Protein AF-A0A4V2PJ05-F1 (afdb_monomer_lite)

Sequence (169 aa):
MRHWVRRIGAGLSSTSIVAVLSLAIPPAAVAMTPGVDACAAKSQESVVLNYRRGAVVMPLRCGSATWGFRHVVARLRWNERFDASIALTFSRGQEFHNGSTYALFDADCRERFRVKVNPRAFRGVEFRPQGIVTAYETNWPNSVGWTGNLADAGYRSDCKLFDRIRLQA

Foldseek 3Di:
DDDDDDDDDDDDDDDDDDDDPPPPDPPPPDFDDPPPLCCVVHDQQAFSDWADQPVAIFTQGSHDCQFGDVVAVVVVNDDPVQVVLVNCQRHPFDADDVNQKTFDADPQRHTFKIWGAQCDDDDDRHSPRGRTGYMDTPPDPCPDDPPPVPVPVVSNVVSVVVVVVVVVD

Radius of gyration: 26.81 Å; chains: 1; bounding box: 53×103×46 Å

pLDDT: mean 70.57, std 20.3, range [34.06, 94.69]

Structure (mmCIF, N/CA/C/O backbone):
data_AF-A0A4V2PJ05-F1
#
_entry.id   AF-A0A4V2PJ05-F1
#
loop_
_atom_site.group_PDB
_atom_site.id
_atom_site.type_symbol
_atom_site.label_atom_id
_atom_site.label_alt_id
_atom_site.label_comp_id
_atom_site.label_asym_id
_atom_site.label_entity_id
_atom_site.label_seq_id
_atom_site.pdbx_PDB_ins_code
_atom_site.Cartn_x
_atom_site.Cartn_y
_atom_site.Cartn_z
_atom_site.occupancy
_atom_site.B_iso_or_equiv
_atom_site.auth_seq_id
_atom_site.auth_comp_id
_atom_site.auth_asym_id
_atom_site.auth_atom_id
_atom_site.pdbx_PDB_model_num
ATOM 1 N N . MET A 1 1 ? 34.062 -86.406 25.430 1.00 39.97 1 MET A N 1
ATOM 2 C CA . MET A 1 1 ? 34.128 -85.108 26.137 1.00 39.97 1 MET A CA 1
ATOM 3 C C . MET A 1 1 ? 33.373 -84.073 25.317 1.00 39.97 1 MET A C 1
ATOM 5 O O . MET A 1 1 ? 33.463 -84.094 24.099 1.00 39.97 1 MET A O 1
ATOM 9 N N . ARG A 1 2 ? 32.524 -83.293 25.994 1.00 54.69 2 ARG A N 1
ATOM 10 C CA . ARG A 1 2 ? 31.542 -82.337 25.451 1.00 54.69 2 ARG A CA 1
ATOM 11 C C . ARG A 1 2 ? 32.257 -81.156 24.801 1.00 54.69 2 ARG A C 1
ATOM 13 O O . ARG A 1 2 ? 33.134 -80.651 25.469 1.00 54.69 2 ARG A O 1
ATOM 20 N N . HIS A 1 3 ? 31.796 -80.661 23.650 1.00 42.19 3 HIS A N 1
ATOM 21 C CA . HIS A 1 3 ? 31.681 -79.219 23.366 1.00 42.19 3 HIS A CA 1
ATOM 22 C C . HIS A 1 3 ? 30.657 -79.010 22.235 1.00 42.19 3 HIS A C 1
ATOM 24 O O . HIS A 1 3 ? 30.948 -79.229 21.065 1.00 42.19 3 HIS A O 1
ATOM 30 N N . TRP A 1 4 ? 29.431 -78.620 22.596 1.00 50.75 4 TRP A N 1
ATOM 31 C CA . TRP A 1 4 ? 28.413 -78.143 21.654 1.00 50.75 4 TRP A CA 1
ATOM 32 C C . TRP A 1 4 ? 28.440 -76.612 21.653 1.00 50.75 4 TRP A C 1
ATOM 34 O O . TRP A 1 4 ? 28.225 -75.980 22.687 1.00 50.75 4 TRP A O 1
ATOM 44 N N . VAL A 1 5 ? 28.724 -76.025 20.492 1.00 59.09 5 VAL A N 1
ATOM 45 C CA . VAL A 1 5 ? 28.733 -74.579 20.247 1.00 59.09 5 VAL A CA 1
ATOM 46 C C . VAL A 1 5 ? 27.295 -74.119 19.990 1.00 59.09 5 VAL A C 1
ATOM 48 O O . VAL A 1 5 ? 26.706 -74.468 18.970 1.00 59.09 5 VAL A O 1
ATOM 51 N N . ARG A 1 6 ? 26.714 -73.322 20.895 1.00 55.91 6 ARG A N 1
ATOM 52 C CA . ARG A 1 6 ? 25.469 -72.580 20.632 1.00 55.91 6 ARG A CA 1
ATOM 53 C C . ARG A 1 6 ? 25.822 -71.221 20.025 1.00 55.91 6 ARG A C 1
ATOM 55 O O . ARG A 1 6 ? 26.347 -70.357 20.719 1.00 55.91 6 ARG A O 1
ATOM 62 N N . ARG A 1 7 ? 25.528 -71.031 18.734 1.00 58.59 7 ARG A N 1
ATOM 63 C CA . ARG A 1 7 ? 25.514 -69.710 18.084 1.00 58.59 7 ARG A CA 1
ATOM 64 C C . ARG A 1 7 ? 24.159 -69.048 18.339 1.00 58.59 7 ARG A C 1
ATOM 66 O O . ARG A 1 7 ? 23.127 -69.620 18.005 1.00 58.59 7 ARG A O 1
ATOM 73 N N . ILE A 1 8 ? 24.179 -67.856 18.928 1.00 56.53 8 ILE A N 1
ATOM 74 C CA . ILE A 1 8 ? 23.022 -66.968 19.075 1.00 56.53 8 ILE A CA 1
ATOM 75 C C . ILE A 1 8 ? 22.981 -66.090 17.820 1.00 56.53 8 ILE A C 1
ATOM 77 O O . ILE A 1 8 ? 23.898 -65.306 17.589 1.00 56.53 8 ILE A O 1
ATOM 81 N N . GLY A 1 9 ? 21.956 -66.259 16.983 1.00 44.88 9 GLY A N 1
ATOM 82 C CA . GLY A 1 9 ? 21.673 -65.365 15.861 1.00 44.88 9 GLY A CA 1
ATOM 83 C C . GLY A 1 9 ? 20.821 -64.193 16.339 1.00 44.88 9 GLY A C 1
ATOM 84 O O . GLY A 1 9 ? 19.688 -64.396 16.768 1.00 44.88 9 GLY A O 1
ATOM 85 N N . ALA A 1 10 ? 21.369 -62.980 16.285 1.00 54.16 10 ALA A N 1
ATOM 86 C CA . ALA A 1 10 ? 20.626 -61.746 16.507 1.00 54.16 10 ALA A CA 1
ATOM 87 C C . ALA A 1 10 ? 19.840 -61.393 15.233 1.00 54.16 10 ALA A C 1
ATOM 89 O O . ALA A 1 10 ? 20.430 -61.150 14.181 1.00 54.16 10 ALA A O 1
ATOM 90 N N . GLY A 1 11 ? 18.508 -61.396 15.325 1.00 44.62 11 GLY A N 1
ATOM 91 C CA . GLY A 1 11 ? 17.619 -60.911 14.272 1.00 44.62 11 GLY A CA 1
ATOM 92 C C . GLY A 1 11 ? 17.624 -59.384 14.233 1.00 44.62 11 GLY A C 1
ATOM 93 O O . GLY A 1 11 ? 17.205 -58.734 15.187 1.00 44.62 11 GLY A O 1
ATOM 94 N N . LEU A 1 12 ? 18.111 -58.817 13.130 1.00 51.34 12 LEU A N 1
ATOM 95 C CA . LEU A 1 12 ? 17.967 -57.402 12.800 1.00 51.34 12 LEU A CA 1
ATOM 96 C C . LEU A 1 12 ? 16.538 -57.158 12.298 1.00 51.34 12 LEU A C 1
ATOM 98 O O . LEU A 1 12 ? 16.211 -57.471 11.156 1.00 51.34 12 LEU A O 1
ATOM 102 N N . SER A 1 13 ? 15.686 -56.608 13.160 1.00 52.47 13 SER A N 1
ATOM 103 C CA . SER A 1 13 ? 14.370 -56.097 12.772 1.00 52.47 13 SER A CA 1
ATOM 104 C C . SER A 1 13 ? 14.531 -54.737 12.092 1.00 52.47 13 SER A C 1
ATOM 106 O O . SER A 1 13 ? 14.794 -53.732 12.750 1.00 52.47 13 SER A O 1
ATOM 108 N N . SER A 1 14 ? 14.383 -54.703 10.768 1.00 48.72 14 SER A N 1
ATOM 109 C CA . SER A 1 14 ? 14.298 -53.472 9.979 1.00 48.72 14 SER A CA 1
ATOM 110 C C . SER A 1 14 ? 12.949 -52.787 10.211 1.00 48.72 14 SER A C 1
ATOM 112 O O . SER A 1 14 ? 11.933 -53.193 9.654 1.00 48.72 14 SER A O 1
ATOM 114 N N . THR A 1 15 ? 12.921 -51.736 11.028 1.00 55.88 15 THR A N 1
ATOM 115 C CA . THR A 1 15 ? 11.772 -50.830 11.130 1.00 55.88 15 THR A CA 1
ATOM 116 C C . THR A 1 15 ? 11.807 -49.82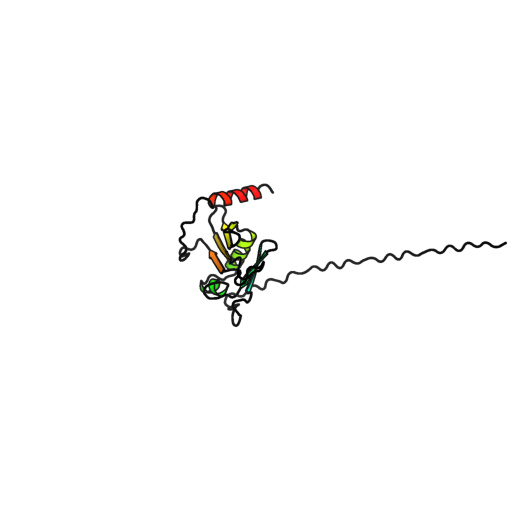7 9.978 1.00 55.88 15 THR A C 1
ATOM 118 O O . THR A 1 15 ? 12.610 -48.897 9.952 1.00 55.88 15 THR A O 1
ATOM 121 N N . SER A 1 16 ? 10.930 -50.023 8.994 1.00 50.84 16 SER A N 1
ATOM 122 C CA . SER A 1 16 ? 10.678 -49.053 7.927 1.00 50.84 16 SER A CA 1
ATOM 123 C C . SER A 1 16 ? 10.038 -47.790 8.511 1.00 50.84 16 SER A C 1
ATOM 125 O O . SER A 1 16 ? 8.922 -47.828 9.026 1.00 50.84 16 SER A O 1
ATOM 127 N N . ILE A 1 17 ? 10.743 -46.663 8.431 1.00 56.84 17 ILE A N 1
ATOM 128 C CA . ILE A 1 17 ? 10.208 -45.346 8.786 1.00 56.84 17 ILE A CA 1
ATOM 129 C C . ILE A 1 17 ? 9.346 -44.870 7.612 1.00 56.84 17 ILE A C 1
ATOM 131 O O . ILE A 1 17 ? 9.862 -44.527 6.550 1.00 56.84 17 ILE A O 1
ATOM 135 N N . VAL A 1 18 ? 8.025 -44.864 7.793 1.00 58.03 18 VAL A N 1
ATOM 136 C CA . VAL A 1 18 ? 7.083 -44.252 6.847 1.00 58.03 18 VAL A CA 1
ATOM 137 C C . VAL A 1 18 ? 7.107 -42.741 7.077 1.00 58.03 18 VAL A C 1
ATOM 139 O O . VAL A 1 18 ? 6.584 -42.246 8.073 1.00 58.03 18 VAL A O 1
ATOM 142 N N . ALA A 1 19 ? 7.742 -41.997 6.172 1.00 53.41 19 ALA A N 1
ATOM 143 C CA . ALA A 1 19 ? 7.696 -40.540 6.176 1.00 53.41 19 ALA A CA 1
ATOM 144 C C . ALA A 1 19 ? 6.315 -40.070 5.689 1.00 53.41 19 ALA A C 1
ATOM 146 O O . ALA A 1 19 ? 5.991 -40.175 4.506 1.00 53.41 19 ALA A O 1
ATOM 147 N N . VAL A 1 20 ? 5.489 -39.560 6.604 1.00 57.94 20 VAL A N 1
ATOM 148 C CA . VAL A 1 20 ? 4.211 -38.921 6.264 1.00 57.94 20 VAL A CA 1
ATOM 149 C C . VAL A 1 20 ? 4.510 -37.505 5.775 1.00 57.94 20 VAL A C 1
ATOM 151 O O . VAL A 1 20 ? 4.825 -36.611 6.559 1.00 57.94 20 VAL A O 1
ATOM 154 N N . LEU A 1 21 ? 4.459 -37.309 4.457 1.00 53.81 21 LEU A N 1
ATOM 155 C CA . LEU A 1 21 ? 4.629 -36.007 3.823 1.00 53.81 21 LEU A CA 1
ATOM 156 C C . LEU A 1 21 ? 3.328 -35.201 3.979 1.00 53.81 21 LEU A C 1
ATOM 158 O O . LEU A 1 21 ? 2.419 -35.287 3.155 1.00 53.81 21 LEU A O 1
ATOM 162 N N . SER A 1 22 ? 3.217 -34.435 5.062 1.00 51.94 22 SER A N 1
ATOM 163 C CA . SER A 1 22 ? 2.106 -33.503 5.271 1.00 51.94 22 SER A CA 1
ATOM 164 C C . SER A 1 22 ? 2.217 -32.331 4.292 1.00 51.94 22 SER A C 1
ATOM 166 O O . SER A 1 22 ? 2.954 -31.374 4.528 1.00 51.94 22 SER A O 1
ATOM 168 N N . LEU A 1 23 ? 1.482 -32.398 3.182 1.00 58.72 23 LEU A N 1
ATOM 169 C CA . LEU A 1 23 ? 1.265 -31.261 2.290 1.00 58.72 23 LEU A CA 1
ATOM 170 C C . LEU A 1 23 ? 0.423 -30.219 3.037 1.00 58.72 23 LEU A C 1
ATOM 172 O O . LEU A 1 23 ? -0.791 -30.363 3.177 1.00 58.72 23 LEU A O 1
ATOM 176 N N . ALA A 1 24 ? 1.074 -29.176 3.549 1.00 53.97 24 ALA A N 1
ATOM 177 C CA . ALA A 1 24 ? 0.393 -28.018 4.106 1.00 53.97 24 ALA A CA 1
ATOM 178 C C . ALA A 1 24 ? -0.333 -27.283 2.970 1.00 53.97 24 ALA A C 1
ATOM 180 O O . ALA A 1 24 ? 0.277 -26.523 2.218 1.00 53.97 24 ALA A O 1
ATOM 181 N N . ILE A 1 25 ? -1.633 -27.541 2.828 1.00 61.50 25 ILE A N 1
ATOM 182 C CA . ILE A 1 25 ? -2.515 -26.784 1.939 1.00 61.50 25 ILE A CA 1
ATOM 183 C C . ILE A 1 25 ? -2.545 -25.348 2.483 1.00 61.50 25 ILE A C 1
ATOM 185 O O . ILE A 1 25 ? -2.997 -25.149 3.616 1.00 61.50 25 ILE A O 1
ATOM 189 N N . PRO A 1 26 ? -2.036 -24.340 1.749 1.00 52.28 26 PRO A N 1
ATOM 190 C CA . PRO A 1 26 ? -2.159 -22.963 2.196 1.00 52.28 26 PRO A CA 1
ATOM 191 C C . PRO A 1 26 ? -3.652 -22.622 2.291 1.00 52.28 26 PRO A C 1
ATOM 193 O O . PRO A 1 26 ? -4.414 -23.004 1.399 1.00 52.28 26 PRO A O 1
ATOM 196 N N . PRO A 1 27 ? -4.100 -21.930 3.354 1.00 54.56 27 PRO A N 1
ATOM 197 C CA . PRO A 1 27 ? -5.492 -21.528 3.457 1.00 54.56 27 PRO A CA 1
ATOM 198 C C . PRO A 1 27 ? -5.860 -20.707 2.221 1.00 54.56 27 PRO A C 1
ATOM 200 O O . PRO A 1 27 ? -5.148 -19.766 1.857 1.00 54.56 27 PRO A O 1
ATOM 203 N N . ALA A 1 28 ? -6.952 -21.098 1.563 1.00 53.62 28 ALA A N 1
ATOM 204 C CA . ALA A 1 28 ? -7.496 -20.367 0.434 1.00 53.62 28 ALA A CA 1
ATOM 205 C C . ALA A 1 28 ? -7.728 -18.910 0.854 1.00 53.62 28 ALA A C 1
ATOM 207 O O . ALA A 1 28 ? -8.369 -18.639 1.873 1.00 53.62 28 ALA A O 1
ATOM 208 N N . ALA A 1 29 ? -7.179 -17.972 0.082 1.00 53.59 29 ALA A N 1
ATOM 209 C CA . ALA A 1 29 ? -7.478 -16.562 0.251 1.00 53.59 29 ALA A CA 1
ATOM 210 C C . ALA A 1 29 ? -8.971 -16.367 -0.035 1.00 53.59 29 ALA A C 1
ATOM 212 O O . ALA A 1 29 ? -9.420 -16.495 -1.172 1.00 53.59 29 ALA A O 1
ATOM 213 N N . VAL A 1 30 ? -9.752 -16.113 1.013 1.00 47.94 30 VAL A N 1
ATOM 214 C CA . VAL A 1 30 ? -11.149 -15.702 0.880 1.00 47.94 30 VAL A CA 1
ATOM 215 C C . VAL A 1 30 ? -11.157 -14.332 0.213 1.00 47.94 30 VAL A C 1
ATOM 217 O O . VAL A 1 30 ? -10.754 -13.339 0.819 1.00 47.94 30 VAL A O 1
ATOM 220 N N . ALA A 1 31 ? -11.579 -14.295 -1.051 1.00 49.12 31 ALA A N 1
ATOM 221 C CA . ALA A 1 31 ? -11.833 -13.055 -1.763 1.00 49.12 31 ALA A CA 1
ATOM 222 C C . ALA A 1 31 ? -12.920 -12.280 -1.006 1.00 49.12 31 ALA A C 1
ATOM 224 O O . ALA A 1 31 ? -14.015 -12.792 -0.766 1.00 49.12 31 ALA A O 1
ATOM 225 N N . MET A 1 32 ? -12.606 -11.060 -0.571 1.00 54.66 32 MET A N 1
ATOM 226 C CA . MET A 1 32 ? -13.594 -10.197 0.068 1.00 54.66 32 MET A CA 1
ATOM 227 C C . MET A 1 32 ? -14.578 -9.709 -0.993 1.00 54.66 32 MET A C 1
ATOM 229 O O . MET A 1 32 ? -14.183 -9.027 -1.936 1.00 54.66 32 MET A O 1
ATOM 233 N N . THR A 1 33 ? -15.861 -10.032 -0.823 1.00 49.44 33 THR A N 1
ATOM 234 C CA . THR A 1 33 ? -16.938 -9.485 -1.656 1.00 49.44 33 THR A CA 1
ATOM 235 C C . THR A 1 33 ? -16.893 -7.953 -1.640 1.00 49.44 33 THR A C 1
ATOM 237 O O . THR A 1 33 ? -16.885 -7.365 -0.550 1.00 49.44 33 THR A O 1
ATOM 240 N N . PRO A 1 34 ? -16.899 -7.288 -2.810 1.00 50.25 34 PRO A N 1
ATOM 241 C CA . PRO A 1 34 ? -17.002 -5.837 -2.888 1.00 50.25 34 PRO A CA 1
ATOM 242 C C . PRO A 1 34 ? -18.255 -5.352 -2.144 1.00 50.25 34 PRO A C 1
ATOM 244 O O . PRO A 1 34 ? -19.353 -5.833 -2.404 1.00 50.25 34 PRO A O 1
ATOM 247 N N . GLY A 1 35 ? -18.099 -4.404 -1.218 1.00 53.66 35 GLY A N 1
ATOM 248 C CA . GLY A 1 35 ? -19.227 -3.700 -0.590 1.00 53.66 35 GLY A CA 1
ATOM 249 C C . GLY A 1 35 ? -19.547 -4.059 0.864 1.00 53.66 35 GLY A C 1
ATOM 250 O O . GLY A 1 35 ? -20.309 -3.332 1.492 1.00 53.66 35 GLY A O 1
ATOM 251 N N . VAL A 1 36 ? -18.937 -5.096 1.446 1.00 64.06 36 VAL A N 1
ATOM 252 C CA . VAL A 1 36 ? -18.990 -5.301 2.905 1.00 64.06 36 VAL A CA 1
ATOM 253 C C . VAL A 1 36 ? -17.843 -4.514 3.533 1.00 64.06 36 VAL A C 1
ATOM 255 O O . VAL A 1 36 ? -16.686 -4.723 3.166 1.00 64.06 36 VAL A O 1
ATOM 258 N N . ASP A 1 37 ? -18.136 -3.606 4.472 1.00 76.94 37 ASP A N 1
ATOM 259 C CA . ASP A 1 37 ? -17.086 -2.966 5.270 1.00 76.94 37 ASP A CA 1
ATOM 260 C C . ASP A 1 37 ? -16.372 -4.055 6.077 1.00 76.94 37 ASP A C 1
ATOM 262 O O . ASP A 1 37 ? -16.829 -4.477 7.141 1.00 76.94 37 ASP A O 1
ATOM 266 N N . ALA A 1 38 ? -15.230 -4.519 5.564 1.00 86.88 38 ALA A N 1
ATOM 267 C CA . ALA A 1 38 ? -14.388 -5.523 6.206 1.00 86.88 38 ALA A CA 1
ATOM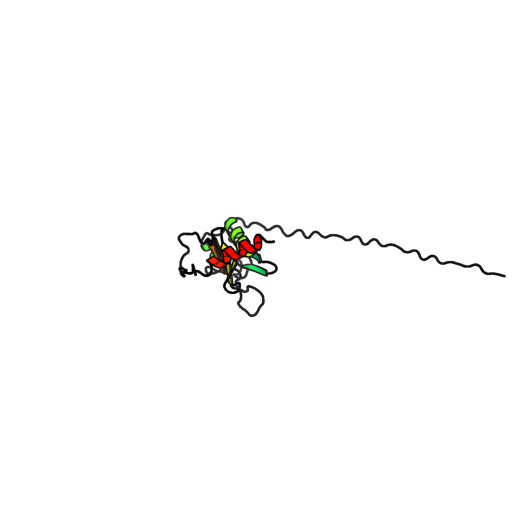 268 C C . ALA A 1 38 ? -13.932 -5.103 7.617 1.00 86.88 38 ALA A C 1
ATOM 270 O O . ALA A 1 38 ? -13.395 -5.930 8.363 1.00 86.88 38 ALA A O 1
ATOM 271 N N . CYS A 1 39 ? -14.158 -3.837 7.978 1.00 91.31 39 CYS A N 1
ATOM 272 C CA . CYS A 1 39 ? -13.837 -3.201 9.240 1.00 91.31 39 CYS A CA 1
ATOM 273 C C . CYS A 1 39 ? -15.055 -2.794 10.075 1.00 91.31 39 CYS A C 1
ATOM 275 O O . CYS A 1 39 ? -14.873 -2.109 11.089 1.00 91.31 39 CYS A O 1
ATOM 277 N N . ALA A 1 40 ? -16.265 -3.227 9.713 1.00 90.88 40 ALA A N 1
ATOM 278 C CA . ALA A 1 40 ? -17.451 -3.040 10.540 1.00 90.88 40 ALA A CA 1
ATOM 279 C C . ALA A 1 40 ? -17.221 -3.662 11.929 1.00 90.88 40 ALA A C 1
ATOM 281 O O . ALA A 1 40 ? -16.784 -4.807 12.040 1.00 90.88 40 ALA A O 1
ATOM 282 N N . ALA A 1 41 ? -17.455 -2.879 12.988 1.00 90.06 41 ALA A N 1
ATOM 283 C CA . ALA A 1 41 ? -17.224 -3.250 14.393 1.00 90.06 41 ALA A CA 1
ATOM 284 C C . ALA A 1 41 ? -15.785 -3.690 14.764 1.00 90.06 41 ALA A C 1
ATOM 286 O O . ALA A 1 41 ? -15.554 -4.166 15.874 1.00 90.06 41 ALA A O 1
ATOM 287 N N . LYS A 1 42 ? -14.794 -3.502 13.881 1.00 91.56 42 LYS A N 1
ATOM 288 C CA . LYS A 1 42 ? -13.386 -3.828 14.157 1.00 91.56 42 LYS A CA 1
ATOM 289 C C . LYS A 1 42 ? -12.588 -2.602 14.600 1.00 91.56 42 LYS A C 1
ATOM 291 O O . LYS A 1 42 ? -12.823 -1.474 14.144 1.00 91.56 42 LYS A O 1
ATOM 296 N N . SER A 1 43 ? -11.595 -2.836 15.461 1.00 90.62 43 SER A N 1
ATOM 297 C CA . SER A 1 43 ? -10.639 -1.807 15.883 1.00 90.62 43 SER A CA 1
ATOM 298 C C . SER A 1 43 ? -9.755 -1.359 14.713 1.00 90.62 43 SER A C 1
ATOM 300 O O . SER A 1 43 ? -9.584 -2.082 13.730 1.00 90.62 43 SER A O 1
ATOM 302 N N . GLN A 1 44 ? -9.139 -0.178 14.825 1.00 90.50 44 GLN A N 1
ATOM 303 C CA . GLN A 1 44 ? -8.237 0.342 13.786 1.00 90.50 44 GLN A CA 1
ATOM 304 C C . GLN A 1 44 ? -7.026 -0.574 13.537 1.00 90.50 44 GLN A C 1
ATOM 306 O O . GLN A 1 44 ? -6.505 -0.625 12.426 1.00 90.50 44 GLN A O 1
ATOM 311 N N . GLU A 1 45 ? -6.602 -1.330 14.550 1.00 89.31 45 GLU A N 1
ATOM 312 C CA . GLU A 1 45 ? -5.452 -2.231 14.467 1.00 89.31 45 GLU A CA 1
ATOM 313 C C . GLU A 1 45 ? -5.785 -3.588 13.840 1.00 89.31 45 GLU A C 1
ATOM 315 O O . GLU A 1 45 ? -4.873 -4.346 13.513 1.00 89.31 45 GLU A O 1
ATOM 320 N N . SER A 1 46 ? -7.065 -3.914 13.652 1.00 91.19 46 SER A N 1
ATOM 321 C CA . SER A 1 46 ? -7.475 -5.202 13.090 1.00 91.19 46 SER A CA 1
ATOM 322 C C . SER A 1 46 ? -6.927 -5.371 11.672 1.00 91.19 46 SER A C 1
ATOM 324 O O . SER A 1 46 ? -7.072 -4.481 10.835 1.00 91.19 46 SER A O 1
ATOM 326 N N . VAL A 1 47 ? -6.282 -6.506 11.401 1.00 92.19 47 VAL A N 1
ATOM 327 C CA . VAL A 1 47 ? -5.729 -6.826 10.078 1.00 92.19 47 VAL A CA 1
ATOM 328 C C . VAL A 1 47 ? -6.865 -7.261 9.154 1.00 92.19 47 VAL A C 1
ATOM 330 O O . VAL A 1 47 ? -7.657 -8.131 9.507 1.00 92.19 47 VAL A O 1
ATOM 333 N N . VAL A 1 48 ? -6.933 -6.644 7.978 1.00 92.75 48 VAL A N 1
ATOM 334 C CA . VAL A 1 48 ? -7.866 -6.989 6.899 1.00 92.75 48 VAL A CA 1
ATOM 335 C C . VAL A 1 48 ? -7.198 -7.978 5.951 1.00 92.75 48 VAL A C 1
ATOM 337 O O . VAL A 1 48 ? -7.763 -9.024 5.656 1.00 92.75 48 VAL A O 1
ATOM 340 N N . LEU A 1 49 ? -5.972 -7.660 5.521 1.00 93.19 49 LEU A N 1
ATOM 341 C CA . LEU A 1 49 ? -5.174 -8.459 4.591 1.00 93.19 49 LEU A CA 1
ATOM 342 C C . LEU A 1 49 ? -3.693 -8.416 4.970 1.00 93.19 49 LEU A C 1
ATOM 344 O O . LEU A 1 49 ? -3.219 -7.448 5.564 1.00 93.19 49 LEU A O 1
ATOM 348 N N . ASN A 1 50 ? -2.951 -9.454 4.589 1.00 93.12 50 ASN A N 1
ATOM 349 C CA . ASN A 1 50 ? -1.500 -9.520 4.739 1.00 93.12 50 ASN A CA 1
ATOM 350 C C . ASN A 1 50 ? -0.848 -9.657 3.366 1.00 93.12 50 ASN A C 1
ATOM 352 O O . ASN A 1 50 ? -1.094 -10.633 2.662 1.00 93.12 50 ASN A O 1
ATOM 356 N N . TYR A 1 51 ? 0.040 -8.726 3.031 1.00 93.44 51 TYR A N 1
ATOM 357 C CA . TYR A 1 51 ? 0.876 -8.810 1.837 1.00 93.44 51 TYR A CA 1
ATOM 358 C C . TYR A 1 51 ? 2.288 -9.253 2.203 1.00 93.44 51 TYR A C 1
ATOM 360 O O . TYR A 1 51 ? 2.695 -9.161 3.364 1.00 93.44 51 TYR A O 1
ATOM 368 N N . ARG A 1 52 ? 3.049 -9.742 1.220 1.00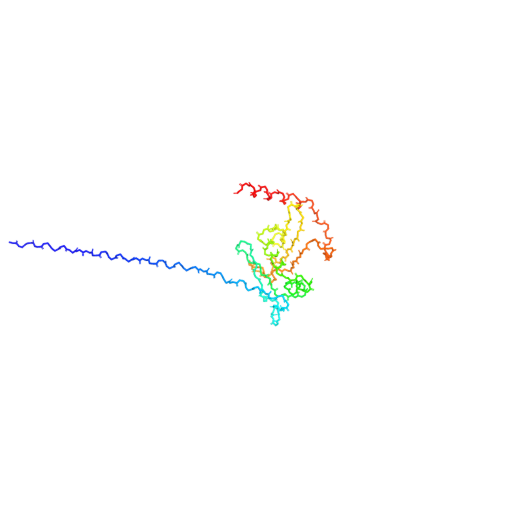 90.06 52 ARG A N 1
ATOM 369 C CA . ARG A 1 52 ? 4.398 -10.273 1.445 1.00 90.06 52 ARG A CA 1
ATOM 370 C C . ARG A 1 52 ? 5.414 -9.760 0.429 1.00 90.06 52 ARG A C 1
ATOM 372 O O . ARG A 1 52 ? 5.092 -9.598 -0.745 1.00 90.06 52 ARG A O 1
ATOM 379 N N . ARG A 1 53 ? 6.650 -9.572 0.896 1.00 87.75 53 ARG A N 1
ATOM 380 C CA . ARG A 1 53 ? 7.866 -9.341 0.097 1.00 87.75 53 ARG A CA 1
ATOM 381 C C . ARG A 1 53 ? 8.975 -10.190 0.708 1.00 87.75 53 ARG A C 1
ATOM 383 O O . ARG A 1 53 ? 9.491 -9.875 1.777 1.00 87.75 53 ARG A O 1
ATOM 390 N N . GLY A 1 54 ? 9.282 -11.321 0.078 1.00 88.69 54 GLY A N 1
ATOM 391 C CA . GLY A 1 54 ? 10.110 -12.352 0.708 1.00 88.69 54 GLY A CA 1
ATOM 392 C C . GLY A 1 54 ? 9.498 -12.824 2.035 1.00 88.69 54 GLY A C 1
ATOM 393 O O . GLY A 1 54 ? 8.306 -13.124 2.098 1.00 88.69 54 GLY A O 1
ATOM 394 N N . ALA A 1 55 ? 10.303 -12.851 3.099 1.00 85.44 55 ALA A N 1
ATOM 395 C CA . ALA A 1 55 ? 9.862 -13.218 4.449 1.00 85.44 55 ALA A CA 1
ATOM 396 C C . ALA A 1 55 ? 9.102 -12.097 5.190 1.00 85.44 55 ALA A C 1
ATOM 398 O O . ALA A 1 55 ? 8.560 -12.324 6.271 1.00 85.44 55 ALA A O 1
ATOM 399 N N . VAL A 1 56 ? 9.059 -10.885 4.631 1.00 84.88 56 VAL A N 1
ATOM 400 C CA . VAL A 1 56 ? 8.481 -9.709 5.284 1.00 84.88 56 VAL A CA 1
ATOM 401 C C . VAL A 1 56 ? 6.972 -9.648 5.049 1.00 84.88 56 VAL A C 1
ATOM 403 O O . VAL A 1 56 ? 6.520 -9.705 3.903 1.00 84.88 56 VAL A O 1
ATOM 406 N N . VAL A 1 57 ? 6.195 -9.489 6.126 1.00 88.19 57 VAL A N 1
ATOM 407 C CA . VAL A 1 57 ? 4.733 -9.321 6.085 1.00 88.19 57 VAL A CA 1
ATOM 408 C C . VAL A 1 57 ? 4.362 -7.849 6.266 1.00 88.19 57 VAL A C 1
ATOM 410 O O . VAL A 1 57 ? 4.766 -7.211 7.237 1.00 88.19 57 VAL A O 1
ATOM 413 N N . MET A 1 58 ? 3.551 -7.323 5.350 1.00 89.19 58 MET A N 1
ATOM 414 C CA . MET A 1 58 ? 3.036 -5.953 5.370 1.00 89.19 58 MET A CA 1
ATOM 415 C C . MET A 1 58 ? 1.513 -5.993 5.546 1.00 89.19 58 MET A C 1
ATOM 417 O O . MET A 1 58 ? 0.790 -6.261 4.582 1.00 89.19 58 MET A O 1
ATOM 421 N N . PRO A 1 59 ? 1.004 -5.774 6.771 1.00 92.44 59 PRO A N 1
ATOM 422 C CA . PRO A 1 59 ? -0.423 -5.844 7.036 1.00 92.44 59 PRO A CA 1
ATOM 423 C C . PRO A 1 59 ? -1.145 -4.611 6.479 1.00 92.44 59 PRO A C 1
ATOM 425 O O . PRO A 1 59 ? -0.720 -3.473 6.683 1.00 92.44 59 PRO A O 1
ATOM 428 N N . LEU A 1 60 ? -2.287 -4.829 5.838 1.00 92.88 60 LEU A N 1
ATOM 429 C CA . LEU A 1 60 ? -3.308 -3.811 5.629 1.00 92.88 60 LEU A CA 1
ATOM 430 C C . LEU A 1 60 ? -4.310 -3.921 6.767 1.00 92.88 60 LEU A C 1
ATOM 432 O O . LEU A 1 60 ? -5.065 -4.889 6.857 1.00 92.88 60 LEU A O 1
ATOM 436 N N . ARG A 1 61 ? -4.291 -2.940 7.662 1.00 92.75 61 ARG A N 1
ATOM 437 C CA . ARG A 1 61 ? -5.198 -2.885 8.810 1.00 92.75 61 ARG A CA 1
ATOM 438 C C . ARG A 1 61 ? -6.399 -2.007 8.512 1.00 92.75 61 ARG A C 1
ATOM 440 O O . ARG A 1 61 ? -6.386 -1.231 7.559 1.00 92.75 61 ARG A O 1
ATOM 447 N N . CYS A 1 62 ? -7.416 -2.104 9.356 1.00 92.62 62 CYS A N 1
ATOM 448 C CA . CYS A 1 62 ? -8.639 -1.332 9.216 1.00 92.62 62 CYS A CA 1
ATOM 449 C C . CYS A 1 62 ? -8.401 0.174 9.180 1.00 92.62 62 CYS A C 1
ATOM 451 O O . CYS A 1 62 ? -8.959 0.867 8.329 1.00 92.62 62 CYS A O 1
ATOM 453 N N . GLY A 1 63 ? -7.536 0.666 10.062 1.00 90.94 63 GLY A N 1
ATOM 454 C CA . GLY A 1 63 ? -7.134 2.060 10.094 1.00 90.94 63 GLY A CA 1
ATOM 455 C C . GLY A 1 63 ? -8.282 3.040 10.326 1.00 90.94 63 GLY A C 1
ATOM 456 O O . GLY A 1 63 ? -9.274 2.742 11.004 1.00 90.94 63 GLY A O 1
ATOM 457 N N . SER A 1 64 ? -8.117 4.242 9.785 1.00 89.75 64 SER A N 1
ATOM 458 C CA . SER A 1 64 ? -9.020 5.383 9.943 1.00 89.75 64 SER A CA 1
ATOM 459 C C . SER A 1 64 ? -9.288 6.049 8.587 1.00 89.75 64 SER A C 1
ATOM 461 O O . SER A 1 64 ? -8.915 5.531 7.539 1.00 89.75 64 SER A O 1
ATOM 463 N N . ALA A 1 65 ? -9.914 7.227 8.583 1.00 89.19 65 ALA A N 1
ATOM 464 C CA . ALA A 1 65 ? -10.082 8.020 7.364 1.00 89.19 65 ALA A CA 1
ATOM 465 C C . ALA A 1 65 ? -8.747 8.489 6.740 1.00 89.19 65 ALA A C 1
ATOM 467 O O . ALA A 1 65 ? -8.715 8.867 5.568 1.00 89.19 65 ALA A O 1
ATOM 468 N N . THR A 1 66 ? -7.640 8.473 7.493 1.00 86.81 66 THR A N 1
ATOM 469 C CA . THR A 1 66 ? -6.336 9.000 7.051 1.00 86.81 66 THR A CA 1
ATOM 470 C C . THR A 1 66 ? -5.290 7.928 6.754 1.00 86.81 66 THR A C 1
ATOM 472 O O . THR A 1 66 ? -4.253 8.255 6.181 1.00 86.81 66 THR A O 1
ATOM 475 N N . TRP A 1 67 ? -5.540 6.664 7.108 1.00 90.44 67 TRP A N 1
ATOM 476 C CA . TRP A 1 67 ? -4.645 5.547 6.799 1.00 90.44 67 TRP A CA 1
ATOM 477 C C . TRP A 1 67 ? -5.371 4.191 6.801 1.00 90.44 67 TRP A C 1
ATOM 479 O O . TRP A 1 67 ? -6.429 4.048 7.412 1.00 90.44 67 TRP A O 1
ATOM 489 N N . GLY A 1 68 ? -4.785 3.175 6.164 1.00 91.06 68 GLY A N 1
ATOM 490 C CA . GLY A 1 68 ? -5.290 1.797 6.183 1.00 91.06 68 GLY A CA 1
ATOM 491 C C . GLY A 1 68 ? -6.467 1.544 5.235 1.00 91.06 68 GLY A C 1
ATOM 492 O O . GLY A 1 68 ? -6.724 2.312 4.308 1.00 91.06 68 GLY A O 1
ATOM 493 N N . PHE A 1 69 ? -7.182 0.440 5.451 1.00 91.75 69 PHE A N 1
ATOM 494 C CA . PHE A 1 69 ? -8.263 -0.028 4.580 1.00 91.75 69 PHE A CA 1
ATOM 495 C C . PHE A 1 69 ? -9.392 0.996 4.450 1.00 91.75 69 PHE A C 1
ATOM 497 O O . PHE A 1 69 ? -9.795 1.309 3.333 1.00 91.75 69 PHE A O 1
ATOM 504 N N . ARG A 1 70 ? -9.848 1.589 5.563 1.00 90.94 70 ARG A N 1
ATOM 505 C CA . ARG A 1 70 ? -10.900 2.620 5.543 1.00 90.94 70 ARG A CA 1
ATOM 506 C C . ARG A 1 70 ? -10.498 3.829 4.697 1.00 90.94 70 ARG A C 1
ATOM 508 O O . ARG A 1 70 ? -11.311 4.312 3.918 1.00 90.94 70 ARG A O 1
ATOM 515 N N . HIS A 1 71 ? -9.246 4.275 4.780 1.00 89.94 71 HIS A N 1
ATOM 516 C CA . HIS A 1 71 ? -8.723 5.353 3.937 1.00 89.94 71 HIS A CA 1
ATOM 517 C C . HIS A 1 71 ? -8.697 4.983 2.448 1.00 89.94 71 HIS A C 1
ATOM 519 O O . HIS A 1 71 ? -9.057 5.799 1.598 1.00 89.94 71 HIS A O 1
ATOM 525 N N . VAL A 1 72 ? -8.288 3.754 2.123 1.00 89.25 72 VAL A N 1
ATOM 526 C CA . VAL A 1 72 ? -8.244 3.259 0.739 1.00 89.25 72 VAL A CA 1
ATOM 527 C C . VAL A 1 72 ? -9.656 3.129 0.150 1.00 89.25 72 VAL A C 1
ATOM 529 O O . VAL A 1 72 ? -9.904 3.608 -0.959 1.00 89.25 72 VAL A O 1
ATOM 532 N N . VAL A 1 73 ? -10.593 2.542 0.900 1.00 88.50 73 VAL A N 1
ATOM 533 C CA . VAL A 1 73 ? -11.998 2.371 0.492 1.00 88.50 73 VAL A CA 1
ATOM 534 C C . VAL A 1 73 ? -12.714 3.712 0.367 1.00 88.50 73 VAL A C 1
ATOM 536 O O . VAL A 1 73 ? -13.413 3.923 -0.619 1.00 88.50 73 VAL A O 1
ATOM 539 N N . ALA A 1 74 ? -12.510 4.646 1.303 1.00 85.12 74 ALA A N 1
ATOM 540 C CA . ALA A 1 74 ? -13.156 5.963 1.280 1.00 85.12 74 ALA A CA 1
ATOM 541 C C . ALA A 1 74 ? -12.828 6.780 0.018 1.00 85.12 74 ALA A C 1
ATOM 543 O O . ALA A 1 74 ? -13.567 7.690 -0.344 1.00 85.12 74 ALA A O 1
ATOM 544 N N . ARG A 1 75 ? -11.741 6.444 -0.686 1.00 80.19 75 ARG A N 1
ATOM 545 C CA . ARG A 1 75 ? -11.381 7.045 -1.979 1.00 80.19 75 ARG A CA 1
ATOM 546 C C . ARG A 1 75 ? -11.977 6.305 -3.190 1.00 80.19 75 ARG A C 1
ATOM 548 O O . ARG A 1 75 ? -11.545 6.564 -4.311 1.00 80.19 75 ARG A O 1
ATOM 555 N N . LEU A 1 76 ? -12.943 5.406 -2.958 1.00 66.75 76 LEU A N 1
ATOM 556 C CA . LEU A 1 76 ? -13.636 4.523 -3.915 1.00 66.75 76 LEU A CA 1
ATOM 557 C C . LEU A 1 76 ? -12.727 3.528 -4.655 1.00 66.75 76 LEU A C 1
ATOM 559 O O . LEU A 1 76 ? -13.090 3.008 -5.706 1.00 66.75 76 LEU A O 1
ATOM 563 N N . ARG A 1 77 ? -11.528 3.254 -4.127 1.00 72.31 77 ARG A N 1
ATOM 564 C CA . ARG A 1 77 ? -10.482 2.541 -4.882 1.00 72.31 77 ARG A CA 1
ATOM 565 C C . ARG A 1 77 ? -10.475 1.030 -4.688 1.00 72.31 77 ARG A C 1
ATOM 567 O O . ARG A 1 77 ? -9.743 0.349 -5.393 1.00 72.31 77 ARG A O 1
ATOM 574 N N . TRP A 1 78 ? -11.243 0.498 -3.741 1.00 85.62 78 TRP A N 1
ATOM 575 C CA . TRP A 1 78 ? -11.135 -0.914 -3.384 1.00 85.62 78 TRP A CA 1
ATOM 576 C C . TRP A 1 78 ? -11.932 -1.823 -4.323 1.00 85.62 78 TRP A C 1
ATOM 578 O O . TRP A 1 78 ? -13.159 -1.776 -4.364 1.00 85.62 78 TRP A O 1
ATOM 588 N N . ASN A 1 79 ? -11.220 -2.681 -5.045 1.00 85.81 79 ASN A N 1
ATOM 589 C CA . ASN A 1 79 ? -11.747 -3.805 -5.811 1.00 85.81 79 ASN A CA 1
ATOM 590 C C . ASN A 1 79 ? -10.644 -4.871 -5.951 1.00 85.81 79 ASN A C 1
ATOM 592 O O . ASN A 1 79 ? -9.500 -4.644 -5.549 1.00 85.81 79 ASN A O 1
ATOM 596 N N . GLU A 1 80 ? -10.970 -6.014 -6.549 1.00 87.38 80 GLU A N 1
ATOM 597 C CA . GLU A 1 80 ? -10.027 -7.129 -6.736 1.00 87.38 80 GLU A CA 1
ATOM 598 C C . GLU A 1 80 ? -8.767 -6.728 -7.520 1.00 87.38 80 GLU A C 1
ATOM 600 O O . GLU A 1 80 ? -7.657 -7.144 -7.192 1.00 87.38 80 GLU A O 1
ATOM 605 N N . ARG A 1 81 ? -8.904 -5.859 -8.529 1.00 88.69 81 ARG A N 1
ATOM 606 C CA . ARG A 1 81 ? -7.767 -5.352 -9.311 1.00 88.69 81 ARG A CA 1
ATOM 607 C C . ARG A 1 81 ? -6.840 -4.472 -8.469 1.00 88.69 81 ARG A C 1
ATOM 609 O O . ARG A 1 81 ? -5.623 -4.499 -8.663 1.00 88.69 81 ARG A O 1
ATOM 616 N N . PHE A 1 82 ? -7.398 -3.684 -7.558 1.00 90.81 82 PHE A N 1
ATOM 617 C CA . PHE A 1 82 ? -6.636 -2.815 -6.672 1.00 90.81 82 PHE A CA 1
ATOM 618 C C . PHE A 1 82 ? -5.859 -3.622 -5.626 1.00 90.81 82 PHE A C 1
ATOM 620 O O . PHE A 1 82 ? -4.667 -3.381 -5.443 1.00 90.81 82 PHE A O 1
ATOM 627 N N . ASP A 1 83 ? -6.500 -4.620 -5.012 1.00 92.50 83 ASP A N 1
ATOM 628 C CA . ASP A 1 83 ? -5.852 -5.600 -4.126 1.00 92.50 83 ASP A CA 1
ATOM 629 C C . ASP A 1 83 ? -4.687 -6.307 -4.846 1.00 92.50 83 ASP A C 1
ATOM 631 O O . ASP A 1 83 ? -3.529 -6.242 -4.417 1.00 92.50 83 ASP A O 1
ATOM 635 N N . ALA A 1 84 ? -4.951 -6.843 -6.043 1.00 92.12 84 ALA A N 1
ATOM 636 C CA . ALA A 1 84 ? -3.926 -7.464 -6.877 1.00 92.12 84 ALA A CA 1
ATOM 637 C C . ALA A 1 84 ? -2.769 -6.504 -7.215 1.00 92.12 84 ALA A C 1
ATOM 639 O O . ALA A 1 84 ? -1.609 -6.919 -7.251 1.00 92.12 84 ALA A O 1
ATOM 640 N N . SER A 1 85 ? -3.048 -5.212 -7.416 1.00 93.31 85 SER A N 1
ATOM 641 C CA . SER A 1 85 ? -2.021 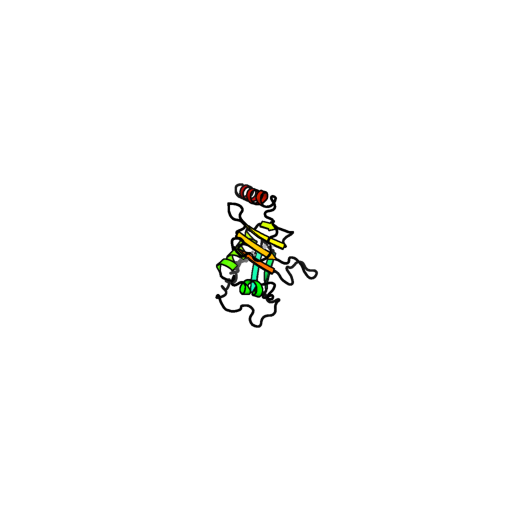-4.196 -7.681 1.00 93.31 85 SER A CA 1
ATOM 642 C C . SER A 1 85 ? -1.143 -3.913 -6.458 1.00 93.31 85 SER A C 1
ATOM 644 O O . SER A 1 85 ? 0.069 -3.738 -6.613 1.00 93.31 85 SER A O 1
ATOM 646 N N . ILE A 1 86 ? -1.698 -3.934 -5.240 1.00 94.38 86 ILE A N 1
ATOM 647 C CA . ILE A 1 86 ? -0.907 -3.851 -4.001 1.00 94.38 86 ILE A CA 1
ATOM 648 C C . ILE A 1 86 ? 0.018 -5.070 -3.894 1.00 94.38 86 ILE A C 1
ATOM 650 O O . ILE A 1 86 ? 1.227 -4.913 -3.700 1.00 94.38 86 ILE A O 1
ATOM 654 N N . ALA A 1 87 ? -0.518 -6.280 -4.081 1.00 94.50 87 ALA A N 1
ATOM 655 C CA . ALA A 1 87 ? 0.265 -7.516 -4.034 1.00 94.50 87 ALA A CA 1
ATOM 656 C C . ALA A 1 87 ? 1.385 -7.542 -5.090 1.00 94.50 87 ALA A C 1
ATOM 658 O O . ALA A 1 87 ? 2.532 -7.907 -4.800 1.00 94.50 87 ALA A O 1
ATOM 659 N N . LEU A 1 88 ? 1.086 -7.095 -6.311 1.00 93.81 88 LEU A N 1
ATOM 660 C CA . LEU A 1 88 ? 2.064 -6.986 -7.390 1.00 93.81 88 LEU A CA 1
ATOM 661 C C . LEU A 1 88 ? 3.157 -5.959 -7.064 1.00 93.81 88 LEU A C 1
ATOM 663 O O . LEU A 1 88 ? 4.336 -6.201 -7.318 1.00 93.81 88 LEU A O 1
ATOM 667 N N . THR A 1 89 ? 2.784 -4.839 -6.445 1.00 94.69 89 THR A N 1
ATOM 668 C CA . THR A 1 89 ? 3.728 -3.789 -6.047 1.00 94.69 89 THR A CA 1
ATOM 669 C C . THR A 1 89 ? 4.691 -4.267 -4.964 1.00 94.69 89 THR A C 1
ATOM 671 O O . THR A 1 89 ? 5.879 -3.978 -5.043 1.00 94.69 89 THR A O 1
ATOM 674 N N . PHE A 1 90 ? 4.250 -5.058 -3.986 1.00 93.00 90 PHE A N 1
ATOM 675 C CA . PHE A 1 90 ? 5.186 -5.613 -3.002 1.00 93.00 90 PHE A CA 1
ATOM 676 C C . PHE A 1 90 ? 6.090 -6.708 -3.569 1.00 93.00 90 PHE A C 1
ATOM 678 O O . PHE A 1 90 ? 7.270 -6.758 -3.216 1.00 93.00 90 PHE A O 1
ATOM 685 N N . SER A 1 91 ? 5.557 -7.556 -4.453 1.00 90.62 91 SER A N 1
ATOM 686 C CA . SER A 1 91 ? 6.306 -8.677 -5.033 1.00 90.62 91 SER A CA 1
ATOM 687 C C . SER A 1 91 ? 7.310 -8.259 -6.108 1.00 90.62 91 SER A C 1
ATOM 689 O O . SER A 1 91 ? 8.354 -8.895 -6.232 1.00 90.62 91 SER A O 1
ATOM 691 N N . ARG A 1 92 ? 7.009 -7.218 -6.894 1.00 88.19 92 ARG A N 1
ATOM 692 C CA . ARG A 1 92 ? 7.825 -6.806 -8.052 1.00 88.19 92 ARG A CA 1
ATOM 693 C C . ARG A 1 92 ? 8.205 -5.332 -8.066 1.00 88.19 92 ARG A C 1
ATOM 695 O O . ARG A 1 92 ? 9.041 -4.943 -8.874 1.00 88.19 92 ARG A O 1
ATOM 702 N N . GLY A 1 93 ? 7.574 -4.512 -7.235 1.00 89.44 93 GLY A N 1
ATOM 703 C CA . GLY A 1 93 ? 7.820 -3.079 -7.217 1.00 89.44 93 GLY A CA 1
ATOM 704 C C . GLY A 1 93 ? 9.191 -2.732 -6.652 1.00 89.44 93 GLY A C 1
ATOM 705 O O . GLY A 1 93 ? 9.755 -3.432 -5.799 1.00 89.44 93 GLY A O 1
ATOM 706 N N . GLN A 1 94 ? 9.703 -1.606 -7.124 1.00 90.69 94 GLN A N 1
ATOM 707 C CA . GLN A 1 94 ? 10.927 -1.017 -6.623 1.00 90.69 94 GLN A CA 1
ATOM 708 C C . GLN A 1 94 ? 10.669 -0.395 -5.250 1.00 90.69 94 GLN A C 1
ATOM 710 O O . GLN A 1 94 ? 9.604 0.171 -4.994 1.00 90.69 94 GLN A O 1
ATOM 715 N N . GLU A 1 95 ? 11.638 -0.554 -4.359 1.00 89.19 95 GLU A N 1
ATOM 716 C CA . GLU A 1 95 ? 11.601 -0.014 -3.006 1.00 89.19 95 GLU A CA 1
ATOM 717 C C . GLU A 1 95 ? 12.319 1.330 -2.953 1.00 89.19 95 GLU A C 1
ATOM 719 O O . GLU A 1 95 ? 13.383 1.501 -3.542 1.00 89.19 95 GLU A O 1
ATOM 724 N N . PHE A 1 96 ? 11.744 2.266 -2.206 1.00 84.25 96 PHE A N 1
ATOM 725 C CA . PHE A 1 96 ? 12.263 3.612 -2.028 1.00 84.25 96 PHE A CA 1
ATOM 726 C C . PHE A 1 96 ? 12.178 4.042 -0.570 1.00 84.25 96 PHE A C 1
ATOM 728 O O . PHE A 1 96 ? 11.397 3.501 0.221 1.00 84.25 96 PHE A O 1
ATOM 735 N N . HIS A 1 97 ? 12.948 5.083 -0.239 1.00 83.12 97 HIS A N 1
ATOM 736 C CA . HIS A 1 97 ? 12.912 5.742 1.067 1.00 83.12 97 HIS A CA 1
ATOM 737 C C . HIS A 1 97 ? 13.032 4.736 2.229 1.00 83.12 97 HIS A C 1
ATOM 739 O O . HIS A 1 97 ? 12.220 4.754 3.157 1.00 83.12 97 HIS A O 1
ATOM 745 N N . ASN A 1 98 ? 14.019 3.835 2.145 1.00 81.75 98 ASN A N 1
ATOM 746 C CA . ASN A 1 98 ? 14.323 2.815 3.156 1.00 81.75 98 ASN A CA 1
ATOM 747 C C . ASN A 1 98 ? 13.108 1.942 3.526 1.00 81.75 98 ASN A C 1
ATOM 749 O O . ASN A 1 98 ? 12.754 1.821 4.701 1.00 81.75 98 ASN A O 1
ATOM 753 N N . GLY A 1 99 ? 12.421 1.389 2.524 1.00 81.50 99 GLY A N 1
ATOM 754 C CA . GLY A 1 99 ? 11.306 0.463 2.742 1.00 81.50 99 GLY A CA 1
ATOM 755 C C . GLY A 1 99 ? 9.975 1.111 3.118 1.00 81.50 99 GLY A C 1
ATOM 756 O O . GLY A 1 99 ? 9.032 0.393 3.451 1.00 81.50 99 GLY A O 1
ATOM 757 N N . SER A 1 100 ? 9.867 2.445 3.073 1.00 85.69 100 SER A N 1
ATOM 758 C CA . SER A 1 100 ? 8.606 3.158 3.351 1.00 85.69 100 SER A CA 1
ATOM 759 C C . SER A 1 100 ? 7.709 3.326 2.123 1.00 85.69 100 SER A C 1
ATOM 761 O O . SER A 1 100 ? 6.516 3.600 2.254 1.00 85.69 100 SER A O 1
ATOM 763 N N . THR A 1 101 ? 8.253 3.168 0.917 1.00 89.56 101 THR A N 1
ATOM 764 C CA . THR A 1 101 ? 7.496 3.307 -0.329 1.00 89.56 101 THR A CA 1
ATOM 765 C C . THR A 1 101 ? 7.872 2.209 -1.307 1.00 89.56 101 THR A C 1
ATOM 767 O O . THR A 1 101 ? 9.048 1.922 -1.498 1.00 89.56 101 THR A O 1
ATOM 770 N N . TYR A 1 102 ? 6.864 1.647 -1.966 1.00 91.69 102 TYR A N 1
ATOM 771 C CA . TYR A 1 102 ? 7.026 0.679 -3.042 1.00 91.69 102 TYR A CA 1
ATOM 772 C C . TYR A 1 102 ? 6.258 1.169 -4.260 1.00 91.69 102 TYR A C 1
ATOM 774 O O . TYR A 1 102 ? 5.111 1.600 -4.117 1.00 91.69 102 TYR A O 1
ATOM 782 N N . ALA A 1 103 ? 6.864 1.113 -5.441 1.00 92.94 103 ALA A N 1
ATOM 783 C CA . ALA A 1 103 ? 6.195 1.519 -6.671 1.00 92.94 103 ALA A CA 1
ATOM 784 C C . ALA A 1 103 ? 6.398 0.506 -7.798 1.00 92.94 103 ALA A C 1
ATOM 786 O O . ALA A 1 103 ? 7.473 -0.070 -7.965 1.00 92.94 103 ALA A O 1
ATOM 787 N N . LEU A 1 104 ? 5.333 0.284 -8.558 1.00 90.56 104 LEU A N 1
ATOM 788 C CA . LEU A 1 104 ? 5.309 -0.561 -9.741 1.00 90.56 104 LEU A CA 1
ATOM 789 C C . LEU A 1 104 ? 5.440 0.319 -10.985 1.00 90.56 104 LEU A C 1
ATOM 791 O O . LEU A 1 104 ? 4.693 1.289 -11.129 1.00 90.56 104 LEU A O 1
ATOM 795 N N . PHE A 1 105 ? 6.339 -0.053 -11.891 1.00 86.56 105 PHE A N 1
ATOM 796 C CA . PHE A 1 105 ? 6.579 0.641 -13.156 1.00 86.56 105 PHE A CA 1
ATOM 797 C C . PHE A 1 105 ? 6.195 -0.249 -14.340 1.00 86.56 105 PHE A C 1
ATOM 799 O O . PHE A 1 105 ? 6.212 -1.476 -14.229 1.00 86.56 105 PHE A O 1
ATOM 806 N N . ASP A 1 106 ? 5.813 0.366 -15.457 1.00 84.38 106 ASP A N 1
ATOM 807 C CA . ASP A 1 106 ? 5.703 -0.325 -16.744 1.00 84.38 106 ASP A CA 1
ATOM 808 C C . ASP A 1 106 ? 7.049 -0.366 -17.491 1.00 84.38 106 ASP A C 1
ATOM 810 O O . ASP A 1 106 ? 8.063 0.136 -17.005 1.00 84.38 106 ASP A O 1
ATOM 814 N N . ALA A 1 107 ? 7.054 -0.982 -18.677 1.00 80.88 107 ALA A N 1
ATOM 815 C CA . ALA A 1 107 ? 8.244 -1.126 -19.519 1.00 80.88 107 ALA A CA 1
ATOM 816 C C . ALA A 1 107 ? 8.831 0.221 -19.987 1.00 80.88 107 ALA A C 1
ATOM 818 O O . ALA A 1 107 ? 10.019 0.313 -20.284 1.00 80.88 107 ALA A O 1
ATOM 819 N N . ASP A 1 108 ? 8.017 1.281 -20.005 1.00 83.25 108 ASP A N 1
ATOM 820 C CA . ASP A 1 108 ? 8.443 2.642 -20.343 1.00 83.25 108 ASP A CA 1
ATOM 821 C C . ASP A 1 108 ? 8.909 3.428 -19.105 1.00 83.25 108 ASP A C 1
ATOM 823 O O . ASP A 1 108 ? 9.082 4.652 -19.156 1.00 83.25 108 ASP A O 1
ATOM 827 N N . CYS A 1 109 ? 9.103 2.740 -17.975 1.00 81.38 109 CYS A N 1
ATOM 828 C CA . CYS A 1 109 ? 9.468 3.314 -16.687 1.00 81.38 109 CYS A CA 1
ATOM 829 C C . CYS A 1 109 ? 8.481 4.378 -16.192 1.00 81.38 109 CYS A C 1
ATOM 831 O O . CYS A 1 109 ? 8.866 5.339 -15.518 1.00 81.38 109 CYS A O 1
ATOM 833 N N . ARG A 1 110 ? 7.193 4.221 -16.513 1.00 85.56 110 ARG A N 1
ATOM 834 C CA . ARG A 1 110 ? 6.124 5.048 -15.954 1.00 85.56 110 ARG A CA 1
ATOM 835 C C . ARG A 1 110 ? 5.554 4.359 -14.731 1.00 85.56 110 ARG A C 1
ATOM 837 O O . ARG A 1 110 ? 5.204 3.180 -14.764 1.00 85.56 110 ARG A O 1
ATOM 844 N N . GLU A 1 111 ? 5.452 5.108 -13.642 1.00 86.06 111 GLU A N 1
ATOM 845 C CA . GLU A 1 111 ? 4.840 4.600 -12.424 1.00 86.06 111 GLU A CA 1
ATOM 846 C C . GLU A 1 111 ? 3.359 4.303 -12.670 1.00 86.06 111 GLU A C 1
ATOM 848 O O . GLU A 1 111 ? 2.600 5.145 -13.143 1.00 86.06 111 GLU A O 1
ATOM 853 N N . ARG A 1 112 ? 2.945 3.083 -12.345 1.00 89.38 112 ARG A N 1
ATOM 854 C CA . ARG A 1 112 ? 1.567 2.610 -12.493 1.00 89.38 112 ARG A CA 1
ATOM 855 C C . ARG A 1 112 ? 0.833 2.627 -11.170 1.00 89.38 112 ARG A C 1
ATOM 857 O O . ARG A 1 112 ? -0.354 2.947 -11.132 1.00 89.38 112 ARG A O 1
ATOM 864 N N . PHE A 1 113 ? 1.534 2.251 -10.108 1.00 92.25 113 PHE A N 1
ATOM 865 C CA . PHE A 1 113 ? 0.947 2.042 -8.801 1.00 92.25 113 PHE A CA 1
ATOM 866 C C . PHE A 1 113 ? 1.975 2.294 -7.711 1.00 92.25 113 PHE A C 1
ATOM 868 O O . PHE A 1 113 ? 3.143 1.935 -7.864 1.00 92.25 113 PHE A O 1
ATOM 875 N N . ARG A 1 114 ? 1.532 2.856 -6.591 1.00 93.81 114 ARG A N 1
ATOM 876 C CA . ARG A 1 114 ? 2.373 3.104 -5.426 1.00 93.81 114 ARG A CA 1
ATOM 877 C C . ARG A 1 114 ? 1.682 2.660 -4.156 1.00 93.81 114 ARG A C 1
ATOM 879 O O . ARG A 1 114 ? 0.495 2.906 -3.956 1.00 93.81 114 ARG A O 1
ATOM 886 N N . VAL A 1 115 ? 2.467 2.069 -3.265 1.00 93.06 115 VAL A N 1
ATOM 887 C CA . VAL A 1 115 ? 2.076 1.730 -1.902 1.00 93.06 115 VAL A CA 1
ATOM 888 C C . VAL A 1 115 ? 3.004 2.456 -0.941 1.00 93.06 115 VAL A C 1
ATOM 890 O O . VAL A 1 115 ? 4.226 2.336 -1.029 1.00 93.06 115 VAL A O 1
ATOM 893 N N . LYS A 1 116 ? 2.422 3.210 -0.010 1.00 91.75 116 LYS A N 1
ATOM 894 C CA . LYS A 1 116 ? 3.150 3.802 1.111 1.00 91.75 116 LYS A CA 1
ATOM 895 C C . LYS A 1 116 ? 2.856 2.993 2.359 1.00 91.75 116 LYS A C 1
ATOM 897 O O . LYS A 1 116 ? 1.696 2.772 2.716 1.00 91.75 116 LYS A O 1
ATOM 902 N N . VAL A 1 117 ? 3.914 2.588 3.035 1.00 90.12 117 VAL A N 1
ATOM 903 C CA . VAL A 1 117 ? 3.844 1.909 4.322 1.00 90.12 117 VAL A CA 1
ATOM 904 C C . VAL A 1 117 ? 4.470 2.801 5.379 1.00 90.12 117 VAL A C 1
ATOM 906 O O . VAL A 1 117 ? 5.304 3.652 5.075 1.00 90.12 117 VAL A O 1
ATOM 909 N N . ASN A 1 118 ? 4.078 2.609 6.630 1.00 84.25 118 ASN A N 1
ATOM 910 C CA . ASN A 1 118 ? 4.820 3.172 7.743 1.00 84.25 118 ASN A CA 1
ATOM 911 C C . ASN A 1 118 ? 5.758 2.082 8.281 1.00 84.25 118 ASN A C 1
ATOM 913 O O . ASN A 1 118 ? 5.277 1.173 8.964 1.00 84.25 118 ASN A O 1
ATOM 917 N N . PRO A 1 119 ? 7.066 2.115 7.954 1.00 64.25 119 PRO A N 1
ATOM 918 C CA . PRO A 1 119 ? 7.970 1.034 8.320 1.00 64.25 119 PRO A CA 1
ATOM 919 C C . PRO A 1 119 ? 8.273 0.968 9.821 1.00 64.25 119 PRO A C 1
ATOM 921 O O . PRO A 1 119 ? 8.824 -0.041 10.249 1.00 64.25 119 PRO A O 1
ATOM 924 N N . ARG A 1 120 ? 7.928 1.983 10.637 1.00 62.44 120 ARG A N 1
ATOM 925 C CA . ARG A 1 120 ? 8.188 1.980 12.089 1.00 62.44 120 ARG A CA 1
ATOM 926 C C . ARG A 1 120 ? 7.264 2.917 12.879 1.00 62.44 120 ARG A C 1
ATOM 928 O O . ARG A 1 120 ? 7.318 4.124 12.676 1.00 62.44 120 ARG A O 1
ATOM 935 N N . ALA A 1 121 ? 6.582 2.406 13.907 1.00 43.00 121 ALA A N 1
ATOM 936 C CA . ALA A 1 121 ? 6.355 3.125 15.166 1.00 43.00 121 ALA A CA 1
ATOM 937 C C . ALA A 1 121 ? 6.085 2.160 16.349 1.00 43.00 121 ALA A C 1
ATOM 939 O O . ALA A 1 121 ? 5.269 1.251 16.257 1.00 43.00 121 ALA A O 1
ATOM 940 N N . PHE A 1 122 ? 6.772 2.422 17.472 1.00 41.16 122 PHE A N 1
ATOM 941 C CA . PHE A 1 122 ? 6.917 1.630 18.713 1.00 41.16 122 PHE A CA 1
ATOM 942 C C . PHE A 1 122 ? 7.885 0.432 18.666 1.00 41.16 122 PHE A C 1
ATOM 944 O O . PHE A 1 122 ? 7.475 -0.720 18.680 1.00 41.16 122 PHE A O 1
ATOM 951 N N . ARG A 1 123 ? 9.196 0.727 18.710 1.00 38.19 123 ARG A N 1
ATOM 952 C CA . ARG A 1 123 ? 10.255 -0.131 19.300 1.00 38.19 123 ARG A CA 1
ATOM 953 C C . ARG A 1 123 ? 10.219 -1.639 18.939 1.00 38.19 123 ARG A C 1
ATOM 955 O O . ARG A 1 123 ? 10.526 -2.467 19.789 1.00 38.19 123 ARG A O 1
ATOM 962 N N . GLY A 1 124 ? 9.881 -2.001 17.699 1.00 46.06 124 GLY A N 1
ATOM 963 C CA . GLY A 1 124 ? 9.810 -3.395 17.243 1.00 46.06 124 GLY A CA 1
ATOM 964 C C . GLY A 1 124 ? 10.262 -3.584 15.792 1.00 46.06 124 GLY A C 1
ATOM 965 O O . GLY A 1 124 ? 10.462 -2.613 15.064 1.00 46.06 124 GLY A O 1
ATOM 966 N N . VAL A 1 125 ? 10.423 -4.845 15.381 1.00 51.28 125 VAL A N 1
ATOM 967 C CA . VAL A 1 125 ? 10.851 -5.277 14.031 1.00 51.28 125 VAL A CA 1
ATOM 968 C C . VAL A 1 125 ? 9.703 -5.368 13.009 1.00 51.28 125 VAL A C 1
ATOM 970 O O . VAL A 1 125 ? 9.904 -5.814 11.885 1.00 51.28 125 VAL A O 1
ATOM 973 N N . GLU A 1 126 ? 8.494 -4.941 13.378 1.00 56.66 126 GLU A N 1
ATOM 974 C CA . GLU A 1 126 ? 7.272 -5.118 12.583 1.00 56.66 126 GLU A CA 1
ATOM 975 C C . GLU A 1 126 ? 6.705 -3.777 12.092 1.00 56.66 126 GLU A C 1
ATOM 977 O O . GLU A 1 126 ? 6.881 -2.748 12.747 1.00 56.66 126 GLU A O 1
ATOM 982 N N . PHE A 1 127 ? 5.947 -3.792 10.983 1.00 58.59 127 PHE A N 1
ATOM 983 C CA . PHE A 1 127 ? 5.187 -2.643 10.458 1.00 58.59 127 PHE A CA 1
ATOM 984 C C . PHE A 1 127 ? 3.991 -2.287 11.361 1.00 58.59 127 PHE A C 1
ATOM 986 O O . PHE A 1 127 ? 2.820 -2.364 10.970 1.00 58.59 127 PHE A O 1
ATOM 993 N N . ARG A 1 128 ? 4.274 -1.944 12.614 1.00 60.06 128 ARG A N 1
ATOM 994 C CA . ARG A 1 128 ? 3.302 -1.514 13.616 1.00 60.06 128 ARG A CA 1
ATOM 995 C C . ARG A 1 128 ? 3.416 -0.002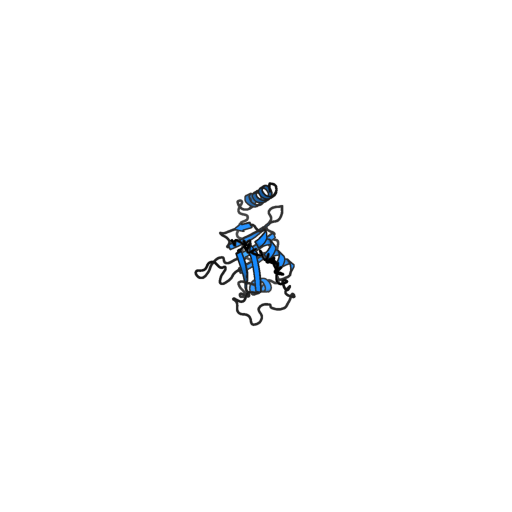 13.845 1.00 60.06 128 ARG A C 1
ATOM 997 O O . ARG A 1 128 ? 4.479 0.562 13.603 1.00 60.06 128 ARG A O 1
ATOM 1004 N N . PRO A 1 129 ? 2.313 0.657 14.247 1.00 64.62 129 PRO A N 1
ATOM 1005 C CA . PRO A 1 129 ? 0.967 0.095 14.361 1.00 64.62 129 PRO A CA 1
ATOM 1006 C C . PRO A 1 129 ? 0.219 0.040 13.017 1.00 64.62 129 PRO A C 1
ATOM 1008 O O . PRO A 1 129 ? -0.783 -0.656 12.930 1.00 64.62 129 PRO A O 1
ATOM 1011 N N . GLN A 1 130 ? 0.679 0.738 11.972 1.00 72.00 130 GLN A N 1
ATOM 1012 C CA . GLN A 1 130 ? -0.169 1.036 10.808 1.00 72.00 130 GLN A CA 1
ATOM 1013 C C . GLN A 1 130 ? -0.079 0.025 9.659 1.00 72.00 130 GLN A C 1
ATOM 1015 O O . GLN A 1 130 ? -1.107 -0.325 9.081 1.00 72.00 130 GLN A O 1
ATOM 1020 N N . GLY A 1 131 ? 1.115 -0.465 9.318 1.00 85.81 131 GLY A N 1
ATOM 1021 C CA . GLY A 1 131 ? 1.284 -1.242 8.091 1.00 85.81 131 GLY A CA 1
ATOM 1022 C C . GLY A 1 131 ? 1.169 -0.362 6.848 1.00 85.81 131 GLY A C 1
ATOM 1023 O O . GLY A 1 131 ? 1.875 0.643 6.723 1.00 85.81 131 GLY A O 1
ATOM 1024 N N . ILE A 1 132 ? 0.277 -0.732 5.930 1.00 89.81 132 ILE A N 1
ATOM 1025 C CA . ILE A 1 132 ? -0.046 0.082 4.751 1.00 89.81 132 ILE A CA 1
ATOM 1026 C C . ILE A 1 132 ? -0.791 1.349 5.177 1.00 89.81 132 ILE A C 1
ATOM 1028 O O . ILE A 1 132 ? -1.877 1.291 5.751 1.00 89.81 132 ILE A O 1
ATOM 1032 N N . VAL A 1 133 ? -0.221 2.506 4.840 1.00 89.12 133 VAL A N 1
ATOM 1033 C CA . VAL A 1 133 ? -0.831 3.817 5.092 1.00 89.12 133 VAL A CA 1
ATOM 1034 C C . VAL A 1 133 ? -1.796 4.161 3.967 1.00 89.12 133 VAL A C 1
ATOM 1036 O O . VAL A 1 133 ? -2.947 4.503 4.219 1.00 89.12 133 VAL A O 1
ATOM 1039 N N . THR A 1 134 ? -1.340 4.058 2.719 1.00 91.19 134 THR A N 1
ATOM 1040 C CA . THR A 1 134 ? -2.149 4.360 1.536 1.00 91.19 134 THR A CA 1
ATOM 1041 C C . THR A 1 134 ? -1.610 3.622 0.313 1.00 91.19 134 THR A C 1
ATOM 1043 O O . THR A 1 134 ? -0.448 3.209 0.284 1.00 91.19 134 THR A O 1
ATOM 1046 N N . ALA A 1 135 ? -2.449 3.475 -0.704 1.00 90.81 135 ALA A N 1
ATOM 1047 C CA . ALA A 1 135 ? -2.084 2.927 -2.001 1.00 90.81 135 ALA A CA 1
ATOM 1048 C C . ALA A 1 135 ? -2.841 3.678 -3.101 1.00 90.81 135 ALA A C 1
ATOM 1050 O O . ALA A 1 135 ? -3.936 4.199 -2.859 1.00 90.81 135 ALA A O 1
ATOM 1051 N N . TYR A 1 136 ? -2.264 3.775 -4.297 1.00 89.38 136 TYR A N 1
ATOM 1052 C CA . TYR A 1 136 ? -2.905 4.464 -5.409 1.00 89.38 136 TYR A CA 1
ATOM 1053 C C . TYR A 1 136 ? -2.321 4.127 -6.778 1.00 89.38 136 TYR A C 1
ATOM 1055 O O . TYR A 1 136 ? -1.129 3.874 -6.913 1.00 89.38 136 TYR A O 1
ATOM 1063 N N . GLU A 1 137 ? -3.175 4.220 -7.798 1.00 87.50 137 GLU A N 1
ATOM 1064 C CA . GLU A 1 137 ? -2.764 4.305 -9.199 1.00 87.50 137 GLU A CA 1
ATOM 1065 C C . GLU A 1 137 ? -2.232 5.710 -9.511 1.00 87.50 137 GLU A C 1
ATOM 1067 O O . GLU A 1 137 ? -2.844 6.706 -9.115 1.00 87.50 137 GLU A O 1
ATOM 1072 N N . THR A 1 138 ? -1.115 5.791 -10.234 1.00 78.56 138 THR A N 1
ATOM 1073 C CA . THR A 1 138 ? -0.418 7.062 -10.519 1.00 78.56 138 THR A CA 1
ATOM 1074 C C . THR A 1 138 ? -0.908 7.730 -11.812 1.00 78.56 138 THR A C 1
ATOM 1076 O O . THR A 1 138 ? -0.813 8.943 -11.959 1.00 78.56 138 THR A O 1
ATOM 1079 N N . ASN A 1 139 ? -1.554 6.979 -12.712 1.00 63.69 139 ASN A N 1
ATOM 1080 C CA . A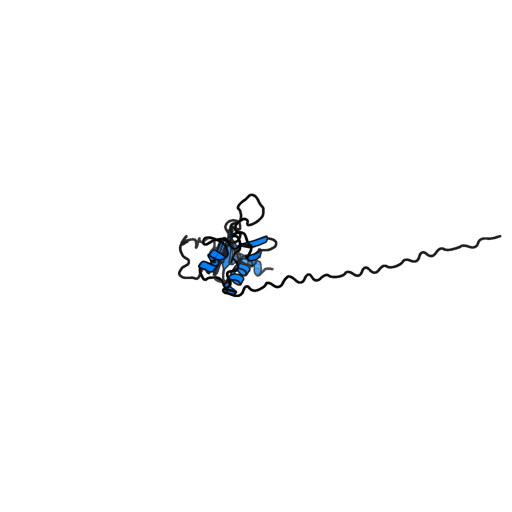SN A 1 139 ? -2.100 7.497 -13.978 1.00 63.69 139 ASN A CA 1
ATOM 1081 C C . ASN A 1 139 ? -3.472 8.183 -13.852 1.00 63.69 139 ASN A C 1
ATOM 1083 O O . ASN A 1 139 ? -4.141 8.418 -14.858 1.00 63.69 139 ASN A O 1
ATOM 1087 N N . TRP A 1 140 ? -3.922 8.491 -12.635 1.00 45.78 140 TRP A N 1
ATOM 1088 C CA . TRP A 1 140 ? -5.204 9.154 -12.421 1.00 45.78 140 TRP A CA 1
ATOM 1089 C C . TRP A 1 140 ? -5.045 10.686 -12.448 1.00 45.78 140 TRP A C 1
ATOM 1091 O O . TRP A 1 140 ? -4.213 11.207 -11.696 1.00 45.78 140 TRP A O 1
ATOM 1101 N N . PRO A 1 141 ? -5.868 11.426 -13.227 1.00 41.44 141 PRO A N 1
ATOM 1102 C CA . PRO A 1 141 ? -5.756 12.885 -13.394 1.00 41.44 141 PRO A CA 1
ATOM 1103 C C . PRO A 1 141 ? -5.945 13.689 -12.096 1.00 41.44 141 PRO A C 1
ATOM 1105 O O . PRO A 1 141 ? -5.608 14.863 -12.048 1.00 41.44 141 PRO A O 1
ATOM 1108 N N . ASN A 1 142 ? -6.405 13.044 -11.019 1.00 43.09 142 ASN A N 1
ATOM 1109 C CA . ASN A 1 142 ? -6.599 13.633 -9.697 1.00 43.09 142 ASN A CA 1
ATOM 1110 C C . ASN A 1 142 ? -5.828 12.849 -8.625 1.00 43.09 142 ASN A C 1
ATOM 1112 O O . ASN A 1 142 ? -6.397 12.414 -7.621 1.00 43.09 142 ASN A O 1
ATOM 1116 N N . SER A 1 143 ? -4.526 12.637 -8.817 1.00 45.88 143 SER A N 1
ATOM 1117 C CA . SER A 1 143 ? -3.615 12.249 -7.730 1.00 45.88 143 SER A CA 1
ATOM 1118 C C . SER A 1 143 ? -3.484 13.426 -6.751 1.00 45.88 143 SER A C 1
ATOM 1120 O O . SER A 1 143 ? -2.503 14.162 -6.750 1.00 45.88 143 SER A O 1
ATOM 1122 N N . VAL A 1 144 ? -4.557 13.659 -5.989 1.00 37.69 144 VAL A N 1
ATOM 1123 C CA . VAL A 1 144 ? -4.805 14.841 -5.161 1.00 37.69 144 VAL A CA 1
ATOM 1124 C C . VAL A 1 144 ? -3.628 15.084 -4.210 1.00 37.69 144 VAL A C 1
ATOM 1126 O O . VAL A 1 144 ? -3.389 14.302 -3.289 1.00 37.69 144 VAL A O 1
ATOM 1129 N N . GLY A 1 145 ? -2.917 16.191 -4.431 1.00 35.72 145 GLY A N 1
ATOM 1130 C CA . GLY A 1 145 ? -2.210 16.922 -3.377 1.00 35.72 145 GLY A CA 1
ATOM 1131 C C . GLY A 1 145 ? -0.788 16.495 -3.010 1.00 35.72 145 GLY A C 1
ATOM 1132 O O . GLY A 1 145 ? -0.301 16.951 -1.984 1.00 35.72 145 GLY A O 1
ATOM 1133 N N . TRP A 1 146 ? -0.096 15.681 -3.810 1.00 34.28 146 TRP A N 1
ATOM 1134 C CA . TRP A 1 146 ? 1.367 15.556 -3.703 1.00 34.28 146 TRP A CA 1
ATOM 1135 C C . TRP A 1 146 ? 2.014 15.760 -5.071 1.00 34.28 146 TRP A C 1
ATOM 1137 O O . TRP A 1 146 ? 2.708 14.891 -5.589 1.00 34.28 146 TRP A O 1
ATOM 1147 N N . THR A 1 147 ? 1.807 16.940 -5.656 1.00 35.91 147 THR A N 1
ATOM 1148 C CA . THR A 1 147 ? 2.686 17.482 -6.700 1.00 35.91 147 THR A CA 1
ATOM 1149 C C . THR A 1 147 ? 4.006 17.913 -6.059 1.00 35.91 147 THR A C 1
ATOM 1151 O O . THR A 1 147 ? 4.368 19.085 -6.046 1.00 35.91 147 THR A O 1
ATOM 1154 N N . GLY A 1 148 ? 4.727 16.957 -5.475 1.00 34.06 148 GLY A N 1
ATOM 1155 C CA . GLY A 1 148 ? 6.173 17.052 -5.483 1.00 34.06 148 GLY A CA 1
ATOM 1156 C C . GLY A 1 148 ? 6.575 16.701 -6.903 1.00 34.06 148 GLY A C 1
ATOM 1157 O O . GLY A 1 148 ? 6.324 15.577 -7.334 1.00 34.06 148 GLY A O 1
ATOM 1158 N N . ASN A 1 149 ? 7.123 17.666 -7.634 1.00 35.59 149 ASN A N 1
ATOM 1159 C CA . ASN A 1 149 ? 7.856 17.458 -8.878 1.00 35.59 149 ASN A CA 1
ATOM 1160 C C . ASN A 1 149 ? 9.038 16.507 -8.619 1.00 35.59 149 ASN A C 1
ATOM 1162 O O . ASN A 1 149 ? 10.178 16.934 -8.550 1.00 35.59 149 ASN A O 1
ATOM 1166 N N . LEU A 1 150 ? 8.744 15.224 -8.418 1.00 43.31 150 LEU A N 1
ATOM 1167 C CA . LEU A 1 150 ? 9.688 14.140 -8.162 1.00 43.31 150 LEU A CA 1
ATOM 1168 C C . LEU A 1 150 ? 9.558 13.095 -9.274 1.00 43.31 150 LEU A C 1
ATOM 1170 O O . LEU A 1 150 ? 9.730 11.899 -9.060 1.00 43.31 150 LEU A O 1
ATOM 1174 N N . ALA A 1 151 ? 9.350 13.566 -10.505 1.00 40.25 151 ALA A N 1
ATOM 1175 C CA . ALA A 1 151 ? 10.097 13.003 -11.621 1.00 40.25 151 ALA A CA 1
ATOM 1176 C C . ALA A 1 151 ? 11.569 13.443 -11.470 1.00 40.25 151 ALA A C 1
ATOM 1178 O O . ALA A 1 151 ? 12.126 14.095 -12.348 1.00 40.25 151 ALA A O 1
ATOM 1179 N N . ASP A 1 152 ? 12.175 13.152 -10.314 1.00 38.84 152 ASP A N 1
ATOM 1180 C CA . ASP A 1 152 ? 13.588 13.380 -10.075 1.00 38.84 152 ASP A CA 1
ATOM 1181 C C . ASP A 1 152 ? 14.327 12.496 -11.067 1.00 38.84 152 ASP A C 1
ATOM 1183 O O . ASP A 1 152 ? 14.106 11.283 -11.140 1.00 38.84 152 ASP A O 1
ATOM 1187 N N . ALA A 1 153 ? 15.198 13.117 -11.853 1.00 39.66 153 ALA A N 1
ATOM 1188 C CA . ALA A 1 153 ? 15.943 12.495 -12.938 1.00 39.66 153 ALA A CA 1
ATOM 1189 C C . ALA A 1 153 ? 16.737 11.233 -12.521 1.00 39.66 153 ALA A C 1
ATOM 1191 O O . ALA A 1 153 ? 17.130 10.463 -13.394 1.00 39.66 153 ALA A O 1
ATOM 1192 N N . GLY A 1 154 ? 16.908 10.972 -11.217 1.00 43.34 154 GLY A N 1
ATOM 1193 C CA . GLY A 1 154 ? 17.488 9.738 -10.673 1.00 43.34 154 GLY A CA 1
ATOM 1194 C C . GLY A 1 154 ? 16.579 8.496 -10.699 1.00 43.34 154 GLY A C 1
ATOM 1195 O O . GLY A 1 154 ? 17.089 7.385 -10.709 1.00 43.34 154 GLY A O 1
ATOM 1196 N N . TYR A 1 155 ? 15.247 8.627 -10.773 1.00 45.12 155 TYR A N 1
ATOM 1197 C CA . TYR A 1 155 ? 14.333 7.463 -10.797 1.00 45.12 155 TYR A CA 1
ATOM 1198 C C . TYR A 1 155 ? 14.312 6.732 -12.151 1.00 45.12 155 TYR A C 1
ATOM 1200 O O . TYR A 1 155 ? 14.042 5.533 -12.225 1.00 45.12 155 TYR A O 1
ATOM 1208 N N . ARG A 1 156 ? 14.588 7.447 -13.251 1.00 45.31 156 ARG A N 1
ATOM 1209 C CA . ARG A 1 156 ? 14.551 6.878 -14.611 1.00 45.31 156 ARG A CA 1
ATOM 1210 C C . ARG A 1 156 ? 15.746 5.977 -14.926 1.00 45.31 156 ARG A C 1
ATOM 1212 O O . ARG A 1 156 ? 15.612 5.098 -15.776 1.00 45.31 156 ARG A O 1
ATOM 1219 N N . SER A 1 157 ? 16.895 6.186 -14.285 1.00 47.22 157 SER A N 1
ATOM 1220 C CA . SER A 1 157 ? 18.095 5.372 -14.519 1.00 47.22 157 SER A CA 1
ATOM 1221 C C . SER A 1 157 ? 17.983 3.965 -13.928 1.00 47.22 157 SER A C 1
ATOM 1223 O O . SER A 1 157 ? 18.494 3.021 -14.528 1.00 47.22 157 SER A O 1
ATOM 1225 N N . ASP A 1 158 ? 17.260 3.801 -12.818 1.00 51.72 158 ASP A N 1
ATOM 1226 C CA . ASP A 1 158 ? 17.242 2.536 -12.072 1.00 51.72 158 ASP A CA 1
ATOM 1227 C C . ASP A 1 158 ? 16.249 1.513 -12.632 1.00 51.72 158 ASP A C 1
ATOM 1229 O O . ASP A 1 158 ? 16.523 0.313 -12.620 1.00 51.72 158 ASP A O 1
ATOM 1233 N N . CYS A 1 159 ? 15.133 1.966 -13.208 1.00 58.19 159 CYS A N 1
ATOM 1234 C CA . CYS A 1 159 ? 14.163 1.080 -13.859 1.00 58.19 159 CYS A CA 1
ATOM 1235 C C . CYS A 1 159 ? 14.796 0.284 -15.022 1.00 58.19 159 CYS A C 1
ATOM 1237 O O . CYS A 1 159 ? 14.565 -0.917 -15.155 1.00 58.19 159 CYS A O 1
ATOM 1239 N N . LYS A 1 160 ? 15.698 0.903 -15.801 1.00 53.72 160 LYS A N 1
ATOM 1240 C CA . LYS A 1 160 ? 16.434 0.216 -16.881 1.00 53.72 160 LYS A CA 1
ATOM 1241 C C . LYS A 1 160 ? 17.556 -0.703 -16.387 1.00 53.72 160 LYS A C 1
ATOM 1243 O O . LYS A 1 160 ? 18.025 -1.550 -17.149 1.00 53.72 160 LYS A O 1
ATOM 1248 N N . LEU A 1 161 ? 18.028 -0.529 -15.152 1.00 50.44 161 LEU A N 1
ATOM 1249 C CA . LEU A 1 161 ? 19.105 -1.345 -14.588 1.00 50.44 161 LEU A CA 1
ATOM 1250 C C . LEU A 1 161 ? 18.593 -2.744 -14.205 1.00 50.44 161 LEU A C 1
ATOM 1252 O O . LEU A 1 161 ? 19.276 -3.738 -14.446 1.00 50.44 161 LEU A O 1
ATOM 1256 N N . PHE A 1 162 ? 17.362 -2.837 -13.691 1.00 48.75 162 PHE A N 1
ATOM 1257 C CA . PHE A 1 162 ? 16.755 -4.109 -13.285 1.00 48.75 162 PHE A CA 1
ATOM 1258 C C . PHE A 1 162 ? 16.321 -4.996 -14.457 1.00 48.75 162 PHE A C 1
ATOM 1260 O O . PHE A 1 162 ? 16.510 -6.210 -14.379 1.00 48.75 162 PHE A O 1
ATOM 1267 N N . ASP A 1 163 ? 15.828 -4.424 -15.560 1.00 50.31 163 ASP A N 1
ATOM 1268 C CA . ASP A 1 163 ? 15.545 -5.208 -16.775 1.00 50.31 163 ASP A CA 1
ATOM 1269 C C . ASP A 1 163 ? 16.813 -5.871 -17.329 1.00 50.31 163 ASP A C 1
ATOM 1271 O O . ASP A 1 163 ? 16.769 -6.991 -17.834 1.00 50.31 163 ASP A O 1
ATOM 1275 N N . ARG A 1 164 ? 17.976 -5.229 -17.160 1.00 47.06 164 ARG A N 1
ATOM 1276 C CA . ARG A 1 164 ? 19.259 -5.785 -17.600 1.00 47.06 164 ARG A CA 1
ATOM 1277 C C . ARG A 1 164 ? 19.735 -6.944 -16.720 1.00 47.06 164 ARG A C 1
ATOM 1279 O O . ARG A 1 164 ? 20.242 -7.923 -17.252 1.00 47.06 164 ARG A O 1
ATOM 1286 N N . ILE A 1 165 ? 19.530 -6.865 -15.403 1.00 48.50 165 ILE A N 1
ATOM 1287 C CA . ILE A 1 165 ? 19.858 -7.954 -14.463 1.00 48.50 165 ILE A CA 1
ATOM 1288 C C . ILE A 1 165 ? 18.927 -9.159 -14.679 1.00 48.50 165 ILE A C 1
ATOM 1290 O O . ILE A 1 165 ? 19.357 -10.302 -14.568 1.00 48.50 165 ILE A O 1
ATOM 1294 N N . ARG A 1 166 ? 17.662 -8.922 -15.049 1.00 48.00 166 ARG A N 1
ATOM 1295 C CA . ARG A 1 166 ? 16.675 -9.985 -15.294 1.00 48.00 166 ARG A CA 1
ATOM 1296 C C . ARG A 1 166 ? 16.884 -10.744 -16.607 1.00 48.00 166 ARG A C 1
ATOM 1298 O O . ARG A 1 166 ? 16.433 -11.873 -16.715 1.00 48.00 166 ARG A O 1
ATOM 1305 N N . LEU A 1 167 ? 17.546 -10.138 -17.591 1.00 47.34 167 LEU A N 1
ATOM 1306 C CA . LEU A 1 167 ? 17.898 -10.797 -18.855 1.00 47.34 167 LEU A CA 1
ATOM 1307 C C . LEU A 1 167 ? 19.183 -11.639 -18.764 1.00 47.34 167 LEU A C 1
ATOM 1309 O O . LEU A 1 167 ? 19.551 -12.284 -19.741 1.00 47.34 167 LEU A O 1
ATOM 1313 N N . GLN A 1 168 ? 19.880 -11.612 -17.625 1.00 44.53 168 GLN A N 1
ATOM 1314 C CA . GLN A 1 168 ? 21.152 -12.315 -17.417 1.00 44.53 168 GLN A CA 1
ATOM 1315 C C . GLN A 1 168 ? 21.069 -13.464 -16.396 1.00 44.53 168 GLN A C 1
ATOM 1317 O O . GLN A 1 168 ? 22.098 -14.071 -16.102 1.00 44.53 168 GLN A O 1
ATOM 1322 N N . ALA A 1 169 ? 19.878 -13.766 -15.871 1.00 40.59 169 ALA A N 1
ATOM 1323 C CA . ALA A 1 169 ? 19.600 -14.876 -14.956 1.00 40.59 169 ALA A CA 1
ATOM 1324 C C . ALA A 1 169 ? 18.537 -15.802 -15.555 1.00 40.59 169 ALA A C 1
ATOM 1326 O O . ALA A 1 169 ? 18.658 -17.029 -15.353 1.00 40.59 169 ALA A O 1
#

Secondary structure (DSSP, 8-state):
-------------------------PPP--PPPTTS-TTTT--TT-EEEEEEETTEEEEEE---SSSHHHHHHHTT--SHHHHHHHHHHHHHPEEETTTTEEEEE-TT--EEEEEEEE--SSSSSS--S-EEEEEEESS-TT-TT-------TTHHHHHHHHHHHHT--

Organism: Pseudonocardia endophytica (NCBI:txid401976)